Protein AF-A0A453N3H7-F1 (afdb_monomer)

Sequence (114 aa):
YFYNSQRRGHFLPFPMPTFFQTFPLVLVDEEGIVRANVPFRRARSKYNVEQVGVTVEFYGGELNGLSYSDPATVRKYVRHSQLGENFELDRATLKSDGVFAAVQEVGSLLVMLP

Nearest PDB structures (foldseek):
  8bd3-assembly1_b  TM=9.943E-01  e=9.883E-13  Chlorella ohadii
  7oui-assembly1_B  TM=9.605E-01  e=1.367E-12  Arabidopsis thaliana
  8c29-assembly1_b  TM=9.607E-01  e=2.298E-12  Picea abies
  4yuu-assembly2_b1  TM=9.821E-01  e=8.414E-12  Cyanidium caldarium
  7n8o-assembly1_B  TM=9.886E-01  e=6.714E-11  Synechocystis sp. PCC 6803 substr. Kazusa

Secondary structure (DSSP, 8-state):
-EE-TT-SSEEEEPPPPTT-SS---EEE-TTS-EEEE--SSGGG-SSBHHHHT-EEE--SSTTTT-EE--HHHHHHHHHHHTTSS------TTTT--S-----S--SSTTS---

pLDDT: mean 86.69, std 14.11, range [31.72, 94.62]

Solvent-accessible surface area (backbone atoms only — not comparable to full-atom values): 7320 Å² total; per-residue (Å²): 90,30,24,42,70,81,65,83,52,61,35,45,51,56,65,64,60,89,88,55,94,73,73,80,58,39,25,21,37,93,88,66,49,80,67,30,28,65,63,93,62,70,94,78,56,87,35,31,40,70,82,54,38,40,28,35,40,39,80,59,80,91,56,45,77,43,71,43,65,52,59,70,61,36,53,52,50,49,60,46,40,20,78,42,84,81,77,91,77,86,40,74,91,76,64,59,88,85,74,91,76,87,79,94,75,91,83,70,84,90,76,80,78,135

Foldseek 3Di:
DKAFPVNPFHWAWAADDPVDPDDFTFTAGPVRHTQAGPDPDDPDDPRHCLVRQMKDADPDDPRHGDIDRPSVVVVVVSVQCSNPDDDDDDCPVPVDPPDDDDDPDPPPPPPDDD

Structure (mmCIF, N/CA/C/O backbone):
data_AF-A0A453N3H7-F1
#
_entry.id   AF-A0A453N3H7-F1
#
loop_
_atom_site.group_PDB
_atom_site.id
_atom_site.type_symbol
_atom_site.label_atom_id
_atom_site.label_alt_id
_atom_site.label_comp_id
_atom_site.label_asym_id
_atom_site.label_entity_id
_atom_site.label_seq_id
_atom_site.pdbx_PDB_ins_code
_atom_site.Cartn_x
_atom_site.Cartn_y
_atom_site.Cartn_z
_atom_site.occupancy
_atom_site.B_iso_or_equiv
_atom_site.auth_seq_id
_atom_site.auth_comp_id
_atom_site.auth_asym_id
_atom_site.auth_atom_id
_atom_site.pdbx_PDB_model_num
ATOM 1 N N . TYR A 1 1 ? -5.688 4.054 -5.666 1.00 88.50 1 TYR A N 1
ATOM 2 C CA . TYR A 1 1 ? -6.318 4.194 -4.337 1.00 88.50 1 TYR A CA 1
ATOM 3 C C . TYR A 1 1 ? -6.732 2.841 -3.793 1.00 88.50 1 TYR A C 1
ATOM 5 O O . TYR A 1 1 ? -6.957 1.920 -4.574 1.00 88.50 1 TYR A O 1
ATOM 13 N N . PHE A 1 2 ? 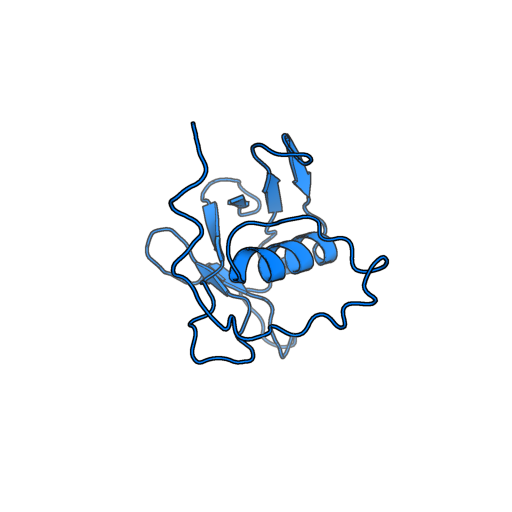-6.812 2.715 -2.468 1.00 92.56 2 PHE A N 1
ATOM 14 C CA . PHE A 1 2 ? -7.319 1.512 -1.808 1.00 92.56 2 PHE A CA 1
ATOM 15 C C . PHE A 1 2 ? -8.694 1.804 -1.227 1.00 92.56 2 PHE A C 1
ATOM 17 O O . PHE A 1 2 ? -8.921 2.902 -0.741 1.00 92.56 2 PHE A O 1
ATOM 24 N N . TYR A 1 3 ? -9.598 0.837 -1.260 1.00 91.81 3 TYR A N 1
ATOM 25 C CA . TYR A 1 3 ? -10.968 0.988 -0.777 1.00 91.81 3 TYR A CA 1
ATOM 26 C C . TYR A 1 3 ? -11.358 -0.210 0.075 1.00 91.81 3 TYR A C 1
ATOM 28 O O . TYR A 1 3 ? -10.803 -1.297 -0.089 1.00 91.81 3 TYR A O 1
ATOM 36 N N . ASN A 1 4 ? -12.331 -0.031 0.967 1.00 85.81 4 ASN A N 1
ATOM 37 C CA . ASN A 1 4 ? -12.992 -1.169 1.601 1.00 85.81 4 ASN A CA 1
ATOM 38 C C . AS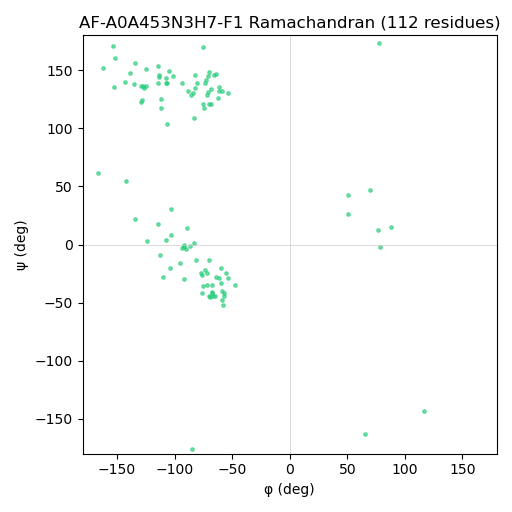N A 1 4 ? -13.974 -1.861 0.644 1.00 85.81 4 ASN A C 1
ATOM 40 O O . ASN A 1 4 ? -14.348 -1.320 -0.397 1.00 85.81 4 ASN A O 1
ATOM 44 N N . SER A 1 5 ? -14.465 -3.027 1.057 1.00 78.50 5 SER A N 1
ATOM 45 C CA . SER A 1 5 ? -15.448 -3.823 0.310 1.00 78.50 5 SER A CA 1
ATOM 46 C C . SER A 1 5 ? -16.742 -3.077 -0.045 1.00 78.50 5 SER A C 1
ATOM 48 O O . SER A 1 5 ? -17.405 -3.431 -1.014 1.00 78.50 5 SER A O 1
ATOM 50 N N . GLN A 1 6 ? -17.102 -2.032 0.708 1.00 79.44 6 GLN A N 1
ATOM 51 C CA . GLN A 1 6 ? -18.292 -1.209 0.462 1.00 79.44 6 GLN A CA 1
ATOM 52 C C . GLN A 1 6 ? -18.015 0.039 -0.394 1.00 79.44 6 GLN A C 1
ATOM 54 O O . GLN A 1 6 ? -18.947 0.792 -0.663 1.00 79.44 6 GLN A O 1
ATOM 59 N N . ARG A 1 7 ? -16.756 0.298 -0.778 1.00 77.06 7 ARG A N 1
ATOM 60 C CA . ARG A 1 7 ? -16.291 1.516 -1.473 1.00 77.06 7 ARG A CA 1
ATOM 61 C C . ARG A 1 7 ? -16.721 2.836 -0.814 1.00 77.06 7 ARG A C 1
ATOM 63 O O . ARG A 1 7 ? -16.832 3.859 -1.478 1.00 77.06 7 ARG A O 1
ATOM 70 N N . ARG A 1 8 ? -16.958 2.829 0.500 1.00 70.62 8 ARG A N 1
ATOM 71 C CA . ARG A 1 8 ? -17.452 4.000 1.255 1.00 70.62 8 ARG A CA 1
ATOM 72 C C . ARG A 1 8 ? -16.353 4.902 1.813 1.00 70.62 8 ARG A C 1
ATOM 74 O O . ARG A 1 8 ? -16.659 5.925 2.407 1.00 70.62 8 ARG A O 1
ATOM 81 N N . GLY A 1 9 ? -15.097 4.519 1.637 1.00 73.69 9 GLY A N 1
ATOM 82 C CA . GLY A 1 9 ? -13.940 5.291 2.062 1.00 73.69 9 GLY A CA 1
ATOM 83 C C . GLY A 1 9 ? -12.702 4.790 1.343 1.00 73.69 9 GLY A C 1
ATOM 84 O O . GLY A 1 9 ? -12.647 3.619 0.943 1.00 73.69 9 GLY A O 1
ATOM 85 N N . HIS A 1 10 ? -11.738 5.685 1.159 1.00 85.88 10 HIS A N 1
ATOM 86 C CA . HIS A 1 10 ? -10.441 5.336 0.613 1.00 85.88 10 HIS A CA 1
ATOM 87 C C . HIS A 1 10 ? -9.416 5.232 1.739 1.00 85.88 10 HIS A C 1
ATOM 89 O O . HIS A 1 10 ? -9.477 5.942 2.738 1.00 85.88 10 HIS A O 1
ATOM 95 N N . PHE A 1 11 ? -8.486 4.303 1.579 1.00 92.56 11 PHE A N 1
ATOM 96 C CA . PHE A 1 11 ? -7.364 4.109 2.470 1.00 92.56 11 PHE A CA 1
ATOM 97 C C . PHE A 1 11 ? -6.082 4.450 1.734 1.00 92.56 11 PHE A C 1
ATOM 99 O O . PHE A 1 11 ? -5.927 4.155 0.542 1.00 92.56 11 PHE A O 1
ATOM 106 N N . LEU A 1 12 ? -5.145 5.034 2.464 1.00 92.75 12 LEU A N 1
ATOM 107 C CA . LEU A 1 12 ? -3.821 5.348 1.962 1.00 92.75 12 LEU A CA 1
ATOM 108 C C . LEU A 1 12 ? -2.779 4.516 2.716 1.00 92.75 12 LEU A C 1
ATOM 110 O O . LEU A 1 12 ? -2.904 4.320 3.929 1.00 92.75 12 LEU A O 1
ATOM 114 N N . PRO A 1 13 ? -1.758 3.986 2.022 1.00 93.31 13 PRO A N 1
ATOM 115 C CA . PRO A 1 13 ? -0.605 3.395 2.683 1.00 93.31 13 PRO A CA 1
ATOM 116 C C . PRO A 1 13 ? 0.104 4.454 3.519 1.00 93.31 13 PRO A C 1
ATOM 118 O O . PRO A 1 13 ? 0.340 5.564 3.047 1.00 93.31 13 PRO A O 1
ATOM 121 N N . PHE A 1 14 ? 0.477 4.103 4.747 1.00 94.50 14 PHE A N 1
ATOM 122 C CA . PHE A 1 14 ? 1.330 4.974 5.542 1.00 94.50 14 PHE A CA 1
ATOM 123 C C . PHE A 1 14 ? 2.743 4.987 4.930 1.00 94.50 14 PHE A C 1
ATOM 125 O O 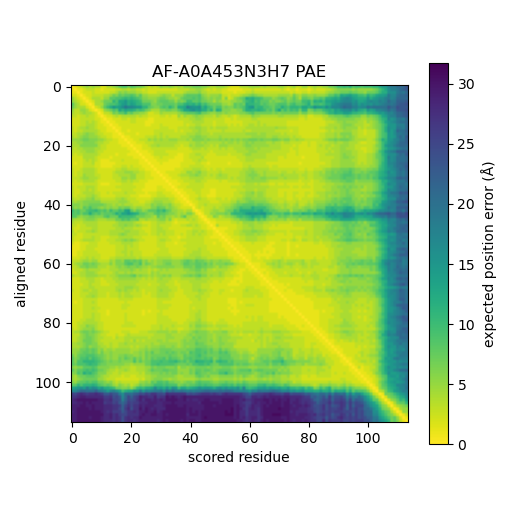. PHE A 1 14 ? 3.345 3.912 4.814 1.00 94.50 14 PHE A O 1
ATOM 132 N N . PRO A 1 15 ? 3.274 6.154 4.519 1.00 92.88 15 PRO A N 1
ATOM 133 C CA . PRO A 1 15 ? 4.551 6.231 3.823 1.00 92.88 15 PRO A CA 1
ATOM 134 C C . PRO A 1 15 ? 5.694 5.797 4.737 1.00 92.88 15 PRO A C 1
ATOM 136 O O . PRO A 1 15 ? 5.674 6.032 5.947 1.00 92.88 15 PRO A O 1
ATOM 139 N N . MET A 1 16 ? 6.708 5.163 4.154 1.00 94.62 16 MET A N 1
ATOM 140 C CA . MET A 1 16 ? 7.890 4.750 4.903 1.00 94.62 16 MET A CA 1
ATOM 141 C C . MET A 1 16 ? 8.789 5.960 5.201 1.00 94.62 16 MET A C 1
ATOM 143 O O . MET A 1 16 ? 9.260 6.605 4.264 1.00 94.62 16 MET A O 1
ATOM 147 N N . PRO A 1 17 ? 9.076 6.273 6.478 1.00 94.44 17 PRO A N 1
ATOM 148 C CA . PRO A 1 17 ? 10.001 7.351 6.808 1.00 94.44 17 PRO A CA 1
ATOM 149 C C . PRO A 1 17 ? 11.445 6.980 6.444 1.00 94.44 17 PRO A C 1
ATOM 151 O O . PRO A 1 17 ? 11.849 5.827 6.599 1.00 94.44 17 PRO A O 1
ATOM 154 N N . THR A 1 18 ? 12.250 7.976 6.067 1.00 91.94 18 THR A N 1
ATOM 155 C CA . THR A 1 18 ? 13.629 7.826 5.553 1.00 91.94 18 THR A CA 1
ATOM 156 C C . THR A 1 18 ? 14.576 7.026 6.453 1.00 91.94 18 THR A C 1
ATOM 158 O O . THR A 1 18 ? 15.510 6.401 5.964 1.00 91.94 18 THR A O 1
ATOM 161 N N . PHE A 1 19 ? 14.363 7.041 7.770 1.00 94.12 19 PHE A N 1
ATOM 162 C CA . PHE A 1 19 ? 15.240 6.358 8.726 1.00 94.12 19 PHE A CA 1
ATOM 163 C C . PHE A 1 19 ? 15.117 4.825 8.691 1.00 94.12 19 PHE A C 1
ATOM 165 O O . PHE A 1 19 ? 16.034 4.113 9.099 1.00 94.12 19 PHE A O 1
ATOM 172 N N . PHE A 1 20 ? 13.979 4.294 8.245 1.00 94.06 20 PHE A N 1
ATOM 173 C CA . PHE A 1 20 ? 13.725 2.860 8.306 1.00 94.06 20 PHE A CA 1
ATOM 174 C C . PHE A 1 20 ? 14.377 2.126 7.130 1.00 94.06 20 PHE A C 1
ATOM 176 O O . PHE A 1 20 ? 14.406 2.624 6.014 1.00 94.06 20 PHE A O 1
ATOM 183 N N . GLN A 1 21 ? 14.838 0.893 7.364 1.00 90.75 21 GLN A N 1
ATOM 184 C CA . GLN A 1 21 ? 15.190 -0.052 6.289 1.00 90.75 21 GLN A CA 1
ATOM 185 C C . GLN A 1 21 ? 14.013 -0.957 5.906 1.00 90.75 21 GLN A C 1
ATOM 187 O O . GLN A 1 21 ? 13.892 -1.392 4.766 1.00 90.75 21 GLN A O 1
ATOM 192 N N . THR A 1 22 ? 13.127 -1.244 6.863 1.00 92.31 22 THR A N 1
ATOM 193 C CA . THR A 1 22 ? 11.866 -1.959 6.645 1.00 92.31 22 THR A CA 1
ATOM 194 C C . THR A 1 22 ? 10.770 -1.289 7.461 1.00 92.31 22 THR A C 1
ATOM 196 O O . THR A 1 22 ? 11.037 -0.757 8.540 1.00 92.31 22 THR A O 1
ATOM 199 N N . PHE A 1 23 ? 9.535 -1.308 6.962 1.00 93.56 23 PHE A N 1
ATOM 200 C CA . PHE A 1 23 ? 8.405 -0.676 7.637 1.00 93.56 23 PHE A CA 1
ATOM 201 C C . PHE A 1 23 ? 7.132 -1.514 7.456 1.00 93.56 23 PHE A C 1
ATOM 203 O O . PHE A 1 23 ? 6.912 -2.069 6.374 1.00 93.56 23 PHE A O 1
ATOM 210 N N . PRO A 1 24 ? 6.289 -1.661 8.495 1.00 93.50 24 PRO A N 1
ATOM 211 C CA . PRO A 1 24 ? 5.077 -2.466 8.405 1.00 93.50 24 PRO A CA 1
ATOM 212 C C . PRO A 1 24 ? 4.077 -1.889 7.397 1.00 93.50 24 PRO A C 1
ATOM 214 O O . PRO A 1 24 ? 3.940 -0.680 7.253 1.00 93.50 24 PRO A O 1
ATOM 217 N N . LEU A 1 25 ? 3.323 -2.764 6.732 1.00 94.00 25 LEU A N 1
ATOM 218 C CA . LEU A 1 25 ? 2.276 -2.343 5.800 1.00 94.00 25 LEU A CA 1
ATOM 219 C C . LEU A 1 25 ? 0.996 -2.016 6.567 1.00 94.00 25 LEU A C 1
ATOM 221 O O . LEU A 1 25 ? 0.325 -2.920 7.080 1.00 94.00 25 LEU A O 1
ATOM 225 N N . VAL A 1 26 ? 0.672 -0.727 6.625 1.00 94.50 26 VAL A N 1
ATOM 226 C CA . VAL A 1 26 ? -0.496 -0.179 7.318 1.00 94.50 26 VAL A CA 1
ATOM 227 C C . VAL A 1 26 ? -1.252 0.743 6.367 1.00 94.50 26 VAL A C 1
ATOM 229 O O . VAL A 1 26 ? -0.645 1.536 5.651 1.00 94.50 26 VAL A O 1
ATOM 232 N N . LEU A 1 27 ? -2.575 0.613 6.363 1.00 94.62 27 LEU A N 1
ATOM 233 C CA . LEU A 1 27 ? -3.511 1.434 5.609 1.00 94.62 27 LEU A CA 1
ATOM 234 C C . LEU A 1 27 ? -4.330 2.271 6.591 1.00 94.62 27 LEU A C 1
ATOM 236 O O . LEU A 1 27 ? -4.951 1.722 7.511 1.00 94.62 27 LEU A O 1
ATOM 240 N N . VAL A 1 28 ? -4.325 3.582 6.382 1.00 94.56 28 VAL A N 1
ATOM 241 C CA . VAL A 1 28 ? -5.030 4.568 7.208 1.00 94.56 28 VAL A CA 1
ATOM 242 C C . VAL A 1 28 ? -6.130 5.256 6.408 1.00 94.56 28 VAL A C 1
ATOM 244 O O . VAL A 1 28 ? -6.058 5.302 5.179 1.00 94.56 28 VAL A O 1
ATOM 247 N N . ASP A 1 29 ? -7.159 5.743 7.092 1.00 93.00 29 ASP A N 1
ATOM 248 C CA . ASP A 1 29 ? -8.148 6.655 6.513 1.00 93.00 29 ASP A CA 1
ATOM 249 C C . ASP A 1 29 ? -7.682 8.120 6.570 1.00 93.00 29 ASP A C 1
ATOM 251 O O . ASP A 1 29 ? -6.551 8.421 6.961 1.00 93.00 29 ASP A O 1
ATOM 255 N N . GLU A 1 30 ? -8.562 9.027 6.147 1.00 90.06 30 GLU A N 1
ATOM 256 C CA . GLU A 1 30 ? -8.335 10.475 6.125 1.00 90.06 30 GLU A CA 1
ATOM 257 C C . GLU A 1 30 ? -8.089 11.058 7.527 1.00 90.06 30 GLU A C 1
ATOM 259 O O . GLU A 1 30 ? -7.344 12.028 7.667 1.00 90.06 30 GLU A O 1
ATOM 264 N N . GLU A 1 31 ? -8.649 10.448 8.576 1.00 91.38 31 GLU A N 1
ATOM 265 C CA . GLU A 1 31 ? -8.409 10.841 9.967 1.00 91.38 31 GLU A CA 1
ATOM 266 C C . GLU A 1 31 ? -7.122 10.235 10.563 1.00 91.38 31 GLU A C 1
ATOM 268 O O . GLU A 1 31 ? -6.804 10.466 11.733 1.00 91.38 31 GLU A O 1
ATOM 273 N N . GLY A 1 32 ? -6.364 9.455 9.785 1.00 90.06 32 GLY A N 1
ATOM 274 C CA . GLY A 1 32 ? -5.139 8.789 10.231 1.00 90.06 32 GLY A CA 1
ATOM 275 C C . GLY A 1 32 ? -5.380 7.540 11.087 1.00 90.06 32 GLY A C 1
ATOM 276 O O . GLY A 1 32 ? -4.447 7.013 11.699 1.00 90.06 32 GLY A O 1
ATOM 277 N N . ILE A 1 33 ? -6.613 7.035 11.141 1.00 91.94 33 ILE A N 1
ATOM 278 C CA . ILE A 1 33 ? -6.983 5.827 11.875 1.00 91.94 33 ILE A CA 1
ATOM 279 C C . ILE A 1 33 ? -6.645 4.601 11.026 1.00 91.94 33 ILE A C 1
ATOM 281 O O . ILE A 1 33 ? -6.962 4.508 9.842 1.00 91.94 33 ILE A O 1
ATOM 285 N N . VAL A 1 34 ? -6.027 3.598 11.649 1.00 92.56 34 VAL A N 1
ATOM 286 C CA . VAL A 1 34 ? -5.692 2.339 10.975 1.00 92.56 34 VAL A CA 1
ATOM 287 C C . VAL A 1 34 ? -6.962 1.560 10.632 1.00 92.56 34 VAL A C 1
ATOM 289 O O . VAL A 1 34 ? -7.717 1.159 11.520 1.00 92.56 34 VAL A O 1
ATOM 292 N N . ARG A 1 35 ? -7.161 1.281 9.341 1.00 93.12 35 ARG A N 1
ATOM 293 C CA . ARG A 1 35 ? -8.309 0.513 8.829 1.00 93.12 35 ARG A CA 1
ATOM 294 C C . ARG A 1 35 ? -7.940 -0.861 8.303 1.00 93.12 35 ARG A C 1
ATOM 296 O O . ARG A 1 35 ? -8.764 -1.770 8.369 1.00 93.12 35 ARG A O 1
ATOM 303 N N . ALA A 1 36 ? -6.712 -1.040 7.827 1.00 93.69 36 ALA A N 1
ATOM 304 C CA . ALA A 1 36 ? -6.215 -2.338 7.392 1.00 93.69 36 ALA A CA 1
ATOM 305 C C . ALA A 1 36 ? -4.691 -2.451 7.553 1.00 93.69 36 ALA A C 1
ATOM 307 O O . ALA A 1 36 ? -3.976 -1.458 7.666 1.00 93.69 36 ALA A O 1
ATOM 308 N N . ASN A 1 37 ? -4.178 -3.677 7.576 1.00 93.75 37 ASN A N 1
ATOM 309 C CA . ASN A 1 37 ? -2.756 -3.980 7.644 1.00 93.75 37 ASN A CA 1
ATOM 310 C C . ASN A 1 37 ? -2.430 -5.347 7.022 1.00 93.75 37 ASN A C 1
ATOM 312 O O . ASN A 1 37 ? -3.310 -6.151 6.700 1.00 93.75 37 ASN A O 1
ATOM 316 N N . VAL A 1 38 ? -1.132 -5.619 6.880 1.00 91.75 38 VAL A N 1
ATOM 317 C CA . VAL A 1 38 ? -0.618 -6.964 6.597 1.00 91.75 38 VAL A CA 1
ATOM 318 C C . VAL A 1 38 ? 0.040 -7.501 7.869 1.00 91.75 38 VAL A C 1
ATOM 320 O O . VAL A 1 38 ? 1.143 -7.072 8.214 1.00 91.75 38 VAL A O 1
ATOM 323 N N . PRO A 1 39 ? -0.620 -8.410 8.607 1.00 92.06 39 PRO A N 1
ATOM 324 C CA . PRO A 1 39 ? -0.144 -8.834 9.916 1.00 92.06 39 PRO A CA 1
ATOM 325 C C . PRO A 1 39 ? 1.074 -9.756 9.807 1.00 92.06 39 PRO A C 1
ATOM 327 O O . PRO A 1 39 ? 1.086 -10.695 9.011 1.00 92.06 39 PRO A O 1
ATOM 330 N N . PHE A 1 40 ? 2.056 -9.565 10.693 1.00 88.12 40 PHE A N 1
ATOM 331 C CA . PHE A 1 40 ? 3.169 -10.509 10.853 1.00 88.12 40 PHE A CA 1
ATOM 332 C C . PHE A 1 40 ? 2.692 -11.855 11.429 1.00 88.12 40 PHE A C 1
ATOM 334 O O . PHE A 1 40 ? 3.077 -12.920 10.954 1.00 88.12 40 PHE A O 1
ATOM 341 N N . ARG A 1 41 ? 1.791 -11.819 12.424 1.00 88.31 41 ARG A N 1
ATOM 342 C CA . ARG A 1 41 ? 1.134 -13.006 12.999 1.00 88.31 41 ARG A CA 1
ATOM 343 C C . ARG A 1 41 ? -0.351 -13.006 12.660 1.00 88.31 41 ARG A C 1
ATOM 345 O O . ARG A 1 41 ? -1.090 -12.133 13.106 1.00 88.31 41 ARG A O 1
ATOM 352 N N . ARG A 1 42 ? -0.808 -14.019 11.922 1.00 86.00 42 ARG A N 1
ATOM 353 C CA . ARG A 1 42 ? -2.197 -14.088 11.433 1.00 86.00 42 ARG A CA 1
ATOM 354 C C . ARG A 1 42 ? -3.225 -14.485 12.499 1.00 86.00 42 ARG A C 1
ATOM 356 O O . ARG A 1 42 ? -4.369 -14.063 12.407 1.00 86.00 42 ARG A O 1
ATOM 363 N N . ALA A 1 43 ? -2.821 -15.220 13.538 1.00 84.12 43 ALA A N 1
ATOM 364 C CA . ALA A 1 43 ? -3.729 -15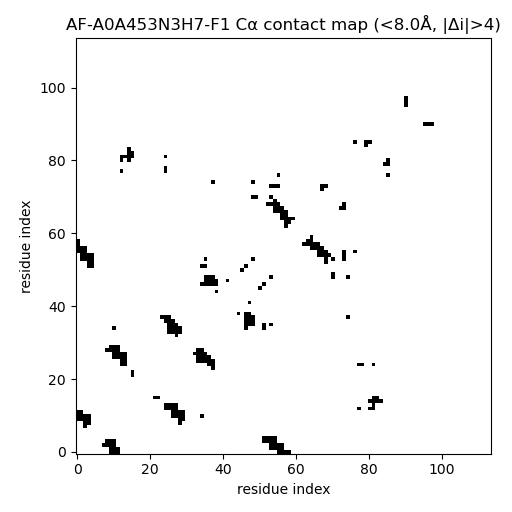.865 14.498 1.00 84.12 43 ALA A CA 1
ATOM 365 C C . ALA A 1 43 ? -4.672 -14.926 15.286 1.00 84.12 43 ALA A C 1
ATOM 367 O O . ALA A 1 43 ? -5.667 -15.388 15.832 1.00 84.12 43 ALA A O 1
ATOM 368 N N . ARG A 1 44 ? -4.370 -13.624 15.381 1.00 77.44 44 ARG A N 1
ATOM 369 C CA . ARG A 1 44 ? -5.214 -12.622 16.067 1.00 77.44 44 ARG A CA 1
ATOM 370 C C . ARG A 1 44 ? -5.392 -11.336 15.2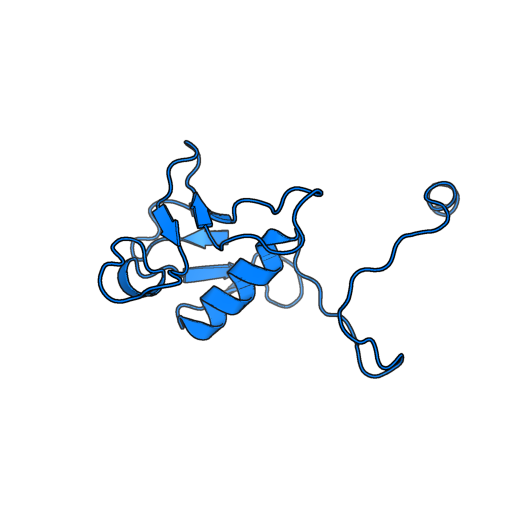53 1.00 77.44 44 ARG A C 1
ATOM 372 O O . ARG A 1 44 ? -5.653 -10.280 15.828 1.00 77.44 44 ARG A O 1
ATOM 379 N N . SER A 1 45 ? -5.205 -11.394 13.933 1.00 84.00 45 SER A N 1
ATOM 380 C CA . SER A 1 45 ? -5.383 -10.196 13.113 1.00 84.00 45 SER A CA 1
ATOM 381 C C . SER A 1 45 ? -6.863 -9.839 13.005 1.00 84.00 45 SER A C 1
ATOM 383 O O . SER A 1 45 ? -7.678 -10.695 12.679 1.00 84.00 45 SER A O 1
ATOM 385 N N . LYS A 1 46 ? -7.193 -8.579 13.307 1.00 85.00 46 LYS A N 1
ATOM 386 C CA . LYS A 1 46 ? -8.529 -7.986 13.122 1.00 85.00 46 LYS A CA 1
ATOM 387 C C . LYS A 1 46 ? -8.600 -7.061 11.905 1.00 85.00 46 LYS A C 1
ATOM 389 O O . LYS A 1 46 ? -9.682 -6.777 11.416 1.00 85.00 46 LYS A O 1
ATOM 394 N N . TYR A 1 47 ? -7.443 -6.593 11.441 1.00 89.75 47 TYR A N 1
ATOM 395 C CA . TYR A 1 47 ? -7.309 -5.596 10.379 1.00 89.75 47 TYR A CA 1
ATOM 396 C C . TYR A 1 47 ? -6.643 -6.180 9.130 1.00 89.75 47 TYR A C 1
ATOM 398 O O . TYR A 1 47 ? -6.149 -5.434 8.295 1.00 89.75 47 TYR A O 1
ATOM 406 N N . ASN A 1 48 ? -6.596 -7.509 8.985 1.00 90.69 48 ASN A N 1
ATOM 407 C CA . ASN A 1 48 ? -5.981 -8.125 7.812 1.00 90.69 48 ASN A CA 1
ATOM 408 C C . ASN A 1 48 ? -6.686 -7.642 6.535 1.00 90.69 48 ASN A C 1
ATOM 410 O O . ASN A 1 48 ? -7.910 -7.722 6.448 1.00 90.69 48 ASN A O 1
ATOM 414 N N . VAL A 1 49 ? -5.917 -7.217 5.533 1.00 91.12 49 VAL A N 1
ATOM 415 C CA . VAL A 1 49 ? -6.422 -6.794 4.211 1.00 91.12 49 VAL A CA 1
ATOM 416 C C . VAL A 1 49 ? -7.431 -7.772 3.594 1.00 91.12 49 VAL A C 1
ATOM 418 O O . VAL A 1 49 ? -8.398 -7.337 2.977 1.00 91.12 49 VAL A O 1
ATOM 421 N N . GLU A 1 50 ? -7.255 -9.078 3.817 1.00 88.81 50 GLU A N 1
ATOM 422 C CA . GLU A 1 50 ? -8.186 -10.129 3.372 1.00 88.81 50 GLU A CA 1
ATOM 423 C C . GLU A 1 50 ? -9.540 -10.063 4.083 1.00 88.81 50 GLU A C 1
ATOM 425 O O . GLU A 1 50 ? -10.581 -10.188 3.451 1.00 88.81 50 GLU A O 1
ATOM 430 N N . GLN A 1 51 ? -9.529 -9.863 5.402 1.00 88.19 51 GLN A N 1
ATOM 431 C CA . GLN A 1 51 ? -10.745 -9.832 6.218 1.00 88.19 51 GLN A CA 1
ATOM 432 C C . GLN A 1 51 ? -11.515 -8.526 6.033 1.00 88.19 51 GLN A C 1
ATOM 434 O O . GLN A 1 51 ? -12.740 -8.525 6.051 1.00 88.19 51 GLN A O 1
ATOM 439 N N . VAL A 1 52 ? -10.796 -7.416 5.848 1.00 90.19 52 VAL A N 1
ATOM 440 C CA . VAL A 1 52 ? -11.391 -6.100 5.579 1.00 90.19 52 VAL A CA 1
ATOM 441 C C . VAL A 1 52 ? -11.943 -6.025 4.144 1.00 90.19 52 VAL A C 1
ATOM 443 O O . VAL A 1 52 ? -12.830 -5.218 3.863 1.00 90.19 52 VAL A O 1
ATOM 446 N N . GLY A 1 53 ? -11.458 -6.885 3.240 1.00 91.69 53 GLY A N 1
ATOM 447 C CA . GLY A 1 53 ? -11.859 -6.902 1.834 1.00 91.69 53 GLY A CA 1
ATOM 448 C C . GLY A 1 53 ? -11.348 -5.673 1.090 1.00 91.69 53 GLY A C 1
ATOM 449 O O . GLY A 1 53 ? -12.122 -4.995 0.418 1.00 91.69 53 GLY A O 1
ATOM 450 N N . VAL A 1 54 ? -10.065 -5.346 1.271 1.00 93.62 54 VAL A N 1
ATOM 451 C CA . VAL A 1 54 ? -9.454 -4.182 0.621 1.00 93.62 54 VAL A CA 1
ATOM 452 C C . VAL A 1 54 ? -9.303 -4.436 -0.876 1.00 93.62 54 VAL A C 1
ATOM 454 O O . VAL A 1 54 ? -8.744 -5.453 -1.278 1.00 93.62 54 VAL A O 1
ATOM 457 N N . THR A 1 55 ? -9.738 -3.482 -1.694 1.00 94.50 55 THR A N 1
ATOM 458 C CA . THR A 1 55 ? -9.539 -3.480 -3.149 1.00 94.50 55 THR A CA 1
ATOM 459 C C . THR A 1 55 ? -8.625 -2.335 -3.556 1.00 94.50 55 THR A C 1
ATOM 461 O O . THR A 1 55 ? -8.690 -1.260 -2.961 1.00 94.50 55 THR A O 1
ATOM 464 N N . VAL A 1 56 ? -7.805 -2.533 -4.584 1.00 94.31 56 VAL A N 1
ATOM 465 C CA . VAL A 1 56 ? -6.993 -1.474 -5.197 1.00 94.31 56 VAL A CA 1
ATOM 466 C C . VAL A 1 56 ? -7.571 -1.105 -6.557 1.00 94.31 56 VAL A C 1
ATOM 468 O O . VAL A 1 56 ? -7.976 -1.985 -7.310 1.00 94.31 56 VAL A O 1
ATOM 471 N N . GLU A 1 57 ? -7.600 0.185 -6.866 1.00 94.31 57 GLU A N 1
ATOM 472 C CA . GLU A 1 57 ? -8.035 0.722 -8.156 1.00 94.31 57 GLU A CA 1
ATOM 473 C C . GLU A 1 57 ? -7.062 1.801 -8.626 1.00 94.31 57 GLU A C 1
ATOM 475 O O . GLU A 1 57 ? -6.586 2.622 -7.827 1.00 94.31 57 GLU A O 1
ATOM 480 N N . PHE A 1 58 ? -6.744 1.767 -9.916 1.00 9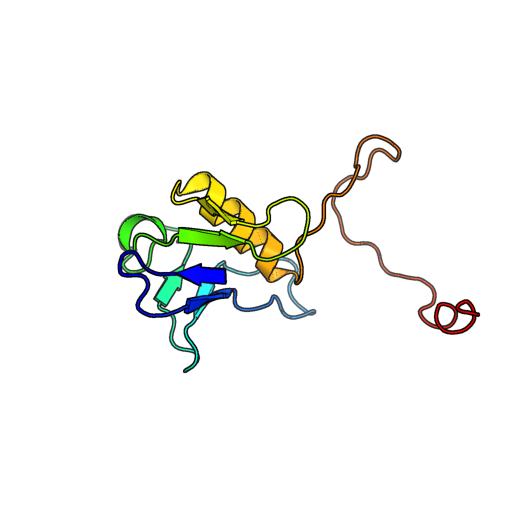4.12 58 PHE A N 1
ATOM 481 C CA . PHE A 1 58 ? -5.749 2.624 -10.545 1.00 94.12 58 PHE A CA 1
ATOM 482 C C . PHE A 1 58 ? -6.405 3.692 -11.412 1.00 94.12 58 PHE A C 1
ATOM 484 O O . PHE A 1 58 ? -7.342 3.421 -12.161 1.00 94.12 58 PHE A O 1
ATOM 491 N N . TYR A 1 59 ? -5.856 4.899 -11.331 1.00 92.38 59 TYR A N 1
ATOM 492 C CA . TYR A 1 59 ? -6.284 6.048 -12.113 1.00 92.38 59 TYR A CA 1
ATOM 493 C C . TYR A 1 59 ? -5.048 6.654 -12.771 1.00 92.38 59 TYR A C 1
ATOM 495 O O . TYR A 1 59 ? -4.096 7.006 -12.078 1.00 92.38 59 TYR A O 1
ATOM 503 N N . GLY A 1 60 ? -5.068 6.753 -14.098 1.00 90.69 60 GLY A N 1
ATOM 504 C CA . GLY A 1 60 ? -3.911 7.153 -14.898 1.00 90.69 60 GLY A CA 1
ATOM 505 C C . GLY A 1 60 ? -2.867 6.044 -15.082 1.00 90.69 60 GLY A C 1
ATOM 506 O O . GLY A 1 60 ? -2.970 4.953 -14.516 1.00 90.69 60 GLY A O 1
ATOM 507 N N . GLY A 1 61 ? -1.870 6.331 -15.920 1.00 92.19 61 GLY A N 1
ATOM 508 C CA . GLY A 1 61 ? -0.811 5.387 -16.278 1.00 92.19 61 GLY A CA 1
ATOM 509 C C . GLY A 1 61 ? -1.309 4.171 -17.065 1.00 92.19 61 GLY A C 1
ATOM 510 O O . GLY A 1 61 ? -2.409 4.159 -17.616 1.00 92.19 61 GLY A O 1
ATOM 511 N N . GLU A 1 62 ? -0.476 3.135 -17.112 1.00 91.81 62 GLU A N 1
ATOM 512 C CA . GLU A 1 62 ? -0.739 1.904 -17.867 1.00 91.81 62 GLU A CA 1
ATOM 513 C C . GLU A 1 62 ? -1.906 1.085 -17.297 1.00 91.81 62 GLU A C 1
ATOM 515 O O . GLU A 1 62 ? -2.686 0.493 -18.038 1.00 91.81 62 GLU A O 1
ATOM 520 N N . LEU A 1 63 ? -2.066 1.084 -15.971 1.00 92.38 63 LEU A N 1
ATOM 521 C CA . LEU A 1 63 ? -3.083 0.283 -15.283 1.00 92.38 63 LEU A CA 1
ATOM 522 C C . LEU A 1 63 ? -4.425 1.015 -15.128 1.00 92.38 63 LEU A C 1
ATOM 524 O O . LEU A 1 63 ? -5.266 0.587 -14.340 1.00 92.38 63 LEU A O 1
ATOM 528 N N . ASN A 1 64 ? -4.634 2.122 -15.840 1.00 94.62 64 ASN A N 1
ATOM 529 C CA . ASN A 1 64 ? -5.808 2.973 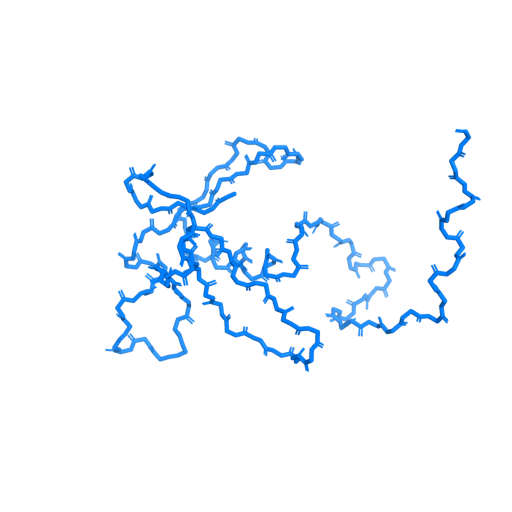-15.676 1.00 94.62 64 ASN A CA 1
ATOM 530 C C . ASN A 1 64 ? -7.134 2.198 -15.804 1.00 94.62 64 ASN A C 1
ATOM 532 O O . ASN A 1 64 ? -7.358 1.476 -16.775 1.00 94.62 64 ASN A O 1
ATOM 536 N N . GLY A 1 65 ? -8.034 2.381 -14.835 1.00 92.56 65 GLY A N 1
ATOM 537 C CA . GLY A 1 65 ? -9.351 1.738 -14.811 1.00 92.56 65 GLY A CA 1
ATOM 538 C C . GLY A 1 65 ? -9.338 0.274 -14.361 1.00 92.56 65 GLY A C 1
ATOM 539 O O . GLY A 1 65 ? -10.404 -0.331 -14.239 1.00 92.56 65 GLY A O 1
ATOM 540 N N . LEU A 1 66 ? -8.167 -0.305 -14.080 1.00 94.38 66 LEU A N 1
ATOM 541 C CA . LEU A 1 66 ? -8.074 -1.646 -13.516 1.00 94.38 66 LEU A CA 1
ATOM 542 C C . LEU A 1 66 ? -8.307 -1.617 -12.007 1.00 94.38 66 LEU A C 1
ATOM 544 O O . LEU A 1 66 ? -7.789 -0.766 -11.277 1.00 94.38 66 LEU A O 1
ATOM 548 N N . SER A 1 67 ? -9.053 -2.613 -11.537 1.00 94.00 67 SER A N 1
ATOM 549 C CA . SER A 1 67 ? -9.298 -2.852 -10.120 1.00 94.00 67 SER A CA 1
ATOM 550 C C . SER A 1 67 ? -8.966 -4.292 -9.755 1.00 94.00 67 SER A C 1
ATOM 552 O O . SER A 1 67 ? -9.377 -5.215 -10.460 1.00 94.00 67 SER A O 1
ATOM 554 N N . TYR A 1 68 ? -8.288 -4.492 -8.627 1.00 94.62 68 TYR A N 1
ATOM 555 C CA . TYR A 1 68 ? -7.974 -5.817 -8.103 1.00 94.62 68 TYR A CA 1
ATOM 556 C C . TYR A 1 68 ? -8.479 -5.971 -6.672 1.00 94.62 68 TYR A C 1
ATOM 558 O O . TYR A 1 68 ? -8.280 -5.102 -5.821 1.00 94.62 68 TYR A O 1
ATOM 566 N N . SER A 1 69 ? -9.087 -7.121 -6.401 1.00 92.94 69 SER A N 1
ATOM 567 C CA . SER A 1 69 ? -9.520 -7.550 -5.068 1.00 92.94 69 SER A CA 1
ATOM 568 C C . SER A 1 69 ? -8.737 -8.757 -4.547 1.00 92.94 69 SER A C 1
ATOM 570 O O . SER A 1 69 ? -8.886 -9.119 -3.382 1.00 92.94 69 SER A O 1
ATOM 572 N N . ASP A 1 70 ? -7.908 -9.388 -5.391 1.00 94.25 70 ASP A N 1
ATOM 573 C CA . ASP A 1 70 ? -7.095 -10.526 -4.973 1.00 94.25 70 ASP A CA 1
ATOM 574 C C . ASP A 1 70 ? -6.101 -10.098 -3.876 1.00 94.25 70 ASP A C 1
ATOM 576 O O . ASP A 1 70 ? -5.319 -9.158 -4.082 1.00 94.25 70 ASP A O 1
ATOM 580 N N . PRO A 1 71 ? -6.076 -10.785 -2.722 1.00 91.19 71 PRO A N 1
ATOM 581 C CA . PRO A 1 71 ? -5.235 -10.378 -1.609 1.00 91.19 71 PRO A CA 1
ATOM 582 C C . PRO A 1 71 ? -3.737 -10.337 -1.905 1.00 91.19 71 PRO A C 1
ATOM 584 O O . PRO A 1 71 ? -3.023 -9.519 -1.319 1.00 91.19 71 PRO A O 1
ATOM 587 N N . ALA A 1 72 ? -3.216 -11.217 -2.764 1.00 93.75 72 ALA A N 1
ATOM 588 C CA . ALA A 1 72 ? -1.794 -11.227 -3.089 1.00 93.75 72 ALA A CA 1
ATOM 589 C C . ALA A 1 72 ? -1.424 -9.995 -3.920 1.00 93.75 72 ALA A C 1
ATOM 591 O O . ALA A 1 72 ? -0.447 -9.310 -3.599 1.00 93.75 72 ALA A O 1
ATOM 592 N N . THR A 1 73 ? -2.250 -9.670 -4.912 1.00 94.50 73 THR A N 1
ATOM 593 C CA . THR A 1 73 ? -2.086 -8.478 -5.751 1.00 94.50 73 THR A CA 1
ATOM 594 C C . THR A 1 73 ? -2.250 -7.192 -4.945 1.00 94.50 73 THR A C 1
ATOM 596 O O . THR A 1 73 ? -1.407 -6.299 -5.031 1.00 94.50 73 THR A O 1
ATOM 599 N N . VAL A 1 74 ? -3.263 -7.113 -4.077 1.00 94.00 74 VAL A N 1
ATOM 600 C CA . VAL A 1 74 ? -3.464 -5.956 -3.191 1.00 94.00 74 VAL A CA 1
ATOM 601 C C . VAL A 1 74 ? -2.243 -5.753 -2.293 1.00 94.00 74 VAL A C 1
ATOM 603 O O . VAL A 1 74 ? -1.696 -4.655 -2.248 1.00 94.00 74 VAL A O 1
ATOM 606 N N . ARG A 1 75 ? -1.727 -6.808 -1.643 1.00 94.12 75 ARG A N 1
ATOM 607 C CA . ARG A 1 75 ? -0.508 -6.711 -0.814 1.00 94.12 75 ARG A CA 1
ATOM 608 C C . ARG A 1 75 ? 0.712 -6.232 -1.591 1.00 94.12 75 ARG A C 1
ATOM 610 O O . ARG A 1 75 ? 1.510 -5.473 -1.040 1.00 94.12 75 ARG A O 1
ATOM 617 N N . LYS A 1 76 ? 0.881 -6.694 -2.834 1.00 94.38 76 LYS A N 1
ATOM 618 C CA . LYS A 1 76 ? 1.968 -6.251 -3.715 1.00 94.38 76 LYS A CA 1
ATOM 619 C C . LYS A 1 76 ? 1.896 -4.735 -3.900 1.00 94.38 76 LYS A C 1
ATOM 621 O O . LYS A 1 76 ? 2.878 -4.051 -3.631 1.00 94.38 76 LYS A O 1
ATOM 626 N N . TYR A 1 77 ? 0.735 -4.211 -4.281 1.00 94.50 77 TYR A N 1
ATOM 627 C CA . TYR A 1 77 ? 0.584 -2.781 -4.537 1.00 94.50 77 TYR A CA 1
ATOM 628 C C . TYR A 1 77 ? 0.614 -1.923 -3.275 1.00 94.50 77 TYR A C 1
ATOM 630 O O . TYR A 1 77 ? 1.216 -0.859 -3.313 1.00 94.50 77 TYR A O 1
ATOM 638 N N . VAL A 1 78 ? 0.088 -2.395 -2.139 1.00 94.06 78 VAL A N 1
ATOM 639 C CA . VAL A 1 78 ? 0.259 -1.696 -0.850 1.00 94.06 78 VAL A CA 1
ATOM 640 C C . VAL A 1 78 ? 1.746 -1.521 -0.520 1.00 94.06 78 VAL A C 1
ATOM 642 O O . VAL A 1 78 ? 2.149 -0.451 -0.076 1.00 94.06 78 VAL A O 1
ATOM 645 N N . ARG A 1 79 ? 2.576 -2.546 -0.765 1.00 93.69 79 ARG A N 1
ATOM 646 C CA . ARG A 1 79 ? 4.024 -2.481 -0.513 1.00 93.69 79 ARG A CA 1
ATOM 647 C C . ARG A 1 79 ? 4.746 -1.503 -1.434 1.00 93.69 79 ARG A C 1
ATOM 649 O O . ARG A 1 79 ? 5.641 -0.810 -0.976 1.00 93.69 79 ARG A O 1
ATOM 656 N N . HIS A 1 80 ? 4.384 -1.456 -2.713 1.00 92.88 80 HIS A N 1
ATOM 657 C CA . HIS A 1 80 ? 4.993 -0.499 -3.639 1.00 92.88 80 HIS A CA 1
ATOM 658 C C . HIS A 1 80 ? 4.570 0.935 -3.320 1.00 92.88 80 HIS A C 1
ATOM 660 O O . HIS A 1 80 ? 5.427 1.803 -3.195 1.00 92.88 80 HIS A O 1
ATOM 666 N N . SER A 1 81 ? 3.280 1.156 -3.062 1.00 93.19 81 SER A N 1
ATOM 667 C CA . SER A 1 81 ? 2.740 2.495 -2.810 1.00 93.19 81 SER A CA 1
ATOM 668 C C . SER A 1 81 ? 3.182 3.107 -1.477 1.00 93.19 81 SER A C 1
ATOM 670 O O . SER A 1 81 ? 3.037 4.303 -1.257 1.00 93.19 81 SER A O 1
ATOM 672 N N . GLN A 1 82 ? 3.760 2.304 -0.584 1.00 92.81 82 GLN A N 1
ATOM 673 C CA . GLN A 1 82 ? 4.426 2.774 0.629 1.00 92.81 82 GLN A CA 1
ATOM 674 C C . GLN A 1 82 ? 5.666 3.639 0.341 1.00 92.81 82 GLN A C 1
ATOM 676 O O . GLN A 1 82 ? 6.045 4.475 1.164 1.00 92.81 82 GLN A O 1
ATOM 681 N N . LEU A 1 83 ? 6.307 3.410 -0.807 1.00 92.00 83 LEU A N 1
ATOM 682 C CA . LEU A 1 83 ? 7.510 4.114 -1.250 1.00 92.00 83 LEU A CA 1
ATOM 683 C C . LEU A 1 83 ? 7.181 5.339 -2.120 1.00 92.00 83 LEU A C 1
ATOM 685 O O . LEU A 1 83 ? 8.094 6.032 -2.557 1.00 92.00 83 LEU A O 1
ATOM 689 N N . GLY A 1 84 ? 5.895 5.608 -2.361 1.00 90.94 84 GLY A N 1
ATOM 690 C CA . GLY A 1 84 ? 5.421 6.683 -3.226 1.00 90.94 84 GLY A CA 1
ATOM 691 C C . GLY A 1 84 ? 4.653 6.153 -4.434 1.00 90.94 84 GLY A C 1
ATOM 692 O O . GLY A 1 84 ? 3.889 5.196 -4.331 1.00 90.94 84 GLY A O 1
ATOM 693 N N . GLU A 1 85 ? 4.821 6.812 -5.576 1.00 89.94 85 GLU A N 1
ATOM 694 C CA . GLU A 1 85 ? 4.155 6.433 -6.821 1.00 89.94 85 GLU A CA 1
ATOM 695 C C . GLU A 1 85 ? 4.720 5.122 -7.395 1.00 89.94 85 GLU A C 1
ATOM 697 O O . GLU A 1 85 ? 5.906 4.811 -7.264 1.00 89.94 85 GLU A O 1
ATOM 702 N N . ASN A 1 86 ? 3.849 4.320 -8.009 1.00 89.31 86 ASN A N 1
ATOM 703 C CA . ASN A 1 86 ? 4.230 3.023 -8.555 1.00 89.31 86 ASN A CA 1
ATOM 704 C C . ASN A 1 86 ? 4.781 3.190 -9.976 1.00 89.31 86 ASN A C 1
ATOM 706 O O . ASN A 1 86 ? 4.089 3.716 -10.842 1.00 89.31 86 ASN A O 1
ATOM 710 N N . PHE A 1 87 ? 5.964 2.632 -10.228 1.00 89.50 87 PHE A N 1
ATOM 711 C CA . PHE A 1 87 ? 6.595 2.611 -11.548 1.00 89.50 87 PHE A CA 1
ATOM 712 C C . PHE A 1 87 ? 6.931 1.186 -11.979 1.00 89.50 87 PHE A C 1
ATOM 714 O O . PHE A 1 87 ? 7.220 0.319 -11.146 1.00 89.50 87 PHE A O 1
ATOM 721 N N . GLU A 1 88 ? 6.930 0.955 -13.289 1.00 90.25 88 GLU A N 1
ATOM 722 C CA . GLU A 1 88 ? 7.557 -0.221 -13.876 1.00 90.25 88 GLU A CA 1
ATOM 723 C C . GLU A 1 88 ? 9.051 0.052 -14.075 1.00 90.25 88 GLU A C 1
ATOM 725 O O . GLU A 1 88 ? 9.444 1.095 -14.594 1.00 90.25 88 GLU A O 1
ATOM 730 N N . LEU A 1 89 ? 9.892 -0.874 -13.613 1.00 90.44 89 LEU A N 1
ATOM 731 C CA . LEU A 1 89 ? 11.344 -0.754 -13.685 1.00 90.44 89 LEU A CA 1
ATOM 732 C C . LEU A 1 89 ? 11.922 -2.010 -14.324 1.00 90.44 89 LEU A C 1
ATOM 734 O O . LEU A 1 89 ? 11.723 -3.116 -13.809 1.00 90.44 89 LEU A O 1
ATOM 738 N N . ASP A 1 90 ? 12.692 -1.832 -15.394 1.00 92.06 90 ASP A N 1
ATOM 739 C CA . ASP A 1 90 ? 13.470 -2.918 -15.975 1.00 92.06 90 ASP A CA 1
ATOM 740 C C . ASP A 1 90 ? 14.694 -3.225 -15.103 1.00 92.06 90 ASP A C 1
ATOM 742 O O . ASP A 1 90 ? 15.590 -2.401 -14.917 1.00 92.06 90 ASP A O 1
ATOM 746 N N . ARG A 1 91 ? 14.732 -4.447 -14.570 1.00 91.25 91 ARG A N 1
ATOM 747 C CA . ARG A 1 91 ? 15.858 -4.958 -13.775 1.00 91.25 91 ARG A CA 1
ATOM 748 C C . ARG A 1 91 ? 16.846 -5.775 -14.603 1.00 91.25 91 ARG A C 1
ATOM 750 O O . ARG A 1 91 ? 17.945 -6.046 -14.123 1.00 91.25 91 ARG A O 1
ATOM 757 N N . ALA A 1 92 ? 16.469 -6.206 -15.807 1.00 93.44 92 ALA A N 1
ATOM 758 C CA . ALA A 1 92 ? 17.250 -7.148 -16.600 1.00 93.44 92 ALA A CA 1
ATOM 759 C C . ALA A 1 92 ? 18.458 -6.474 -17.255 1.00 93.44 92 ALA A C 1
ATOM 761 O O . ALA A 1 92 ? 19.554 -7.034 -17.209 1.00 93.44 92 ALA A O 1
ATOM 762 N N . THR A 1 93 ? 18.282 -5.262 -17.793 1.00 94.06 93 THR A N 1
ATOM 763 C CA . THR A 1 93 ? 19.342 -4.549 -18.524 1.00 94.06 93 THR A CA 1
ATOM 764 C C . THR A 1 93 ? 20.608 -4.353 -17.686 1.00 94.06 93 THR A C 1
ATOM 766 O O . THR A 1 93 ? 21.710 -4.610 -18.167 1.00 94.06 93 THR A O 1
ATOM 769 N N . LEU A 1 94 ? 20.466 -3.954 -16.418 1.00 92.62 94 LEU A N 1
ATOM 770 C CA . LEU A 1 94 ? 21.599 -3.676 -15.523 1.00 92.62 94 LEU A CA 1
ATOM 771 C C . LEU A 1 94 ? 21.808 -4.730 -14.429 1.00 92.62 94 LEU A C 1
ATOM 773 O O . LEU A 1 94 ? 22.685 -4.559 -13.586 1.00 92.62 94 LEU A O 1
ATOM 777 N N . LYS A 1 95 ? 21.023 -5.816 -14.425 1.00 93.38 95 LYS A N 1
ATOM 778 C CA . LYS A 1 95 ? 21.020 -6.834 -13.356 1.00 93.38 95 LYS A CA 1
ATOM 779 C C . LYS A 1 95 ? 20.878 -6.213 -11.960 1.00 93.38 95 LYS A C 1
ATOM 781 O O . LYS A 1 95 ? 21.571 -6.605 -11.023 1.00 93.38 95 LYS A O 1
ATOM 786 N N . SER A 1 96 ? 19.993 -5.226 -11.838 1.00 92.25 96 SER A N 1
ATOM 787 C CA . SER A 1 96 ? 19.764 -4.505 -10.586 1.00 92.25 96 SER A CA 1
ATOM 788 C C . SER A 1 96 ? 19.264 -5.456 -9.493 1.00 92.25 96 SER A C 1
ATOM 790 O O . SER A 1 96 ? 18.324 -6.222 -9.708 1.00 92.25 96 SER A O 1
ATOM 792 N N . ASP A 1 97 ? 19.871 -5.384 -8.310 1.00 92.25 97 ASP A N 1
ATOM 793 C CA . ASP A 1 97 ? 19.599 -6.261 -7.161 1.00 92.25 97 ASP A CA 1
ATOM 794 C C . ASP A 1 97 ? 18.361 -5.845 -6.340 1.00 92.25 97 ASP A C 1
ATOM 796 O O . ASP A 1 97 ? 17.836 -6.631 -5.550 1.00 92.25 97 ASP A O 1
ATOM 800 N N . GLY A 1 98 ? 17.850 -4.632 -6.567 1.00 90.56 98 GLY A N 1
ATOM 801 C CA . GLY A 1 98 ? 16.670 -4.089 -5.894 1.00 90.56 98 GLY A CA 1
ATOM 802 C C . GLY A 1 98 ? 16.969 -3.377 -4.574 1.00 90.56 98 GLY A C 1
ATOM 803 O O . GLY A 1 98 ? 16.033 -3.136 -3.810 1.00 90.56 98 GLY A O 1
ATOM 804 N N . VAL A 1 99 ? 18.235 -3.041 -4.305 1.00 92.00 99 VAL A N 1
ATOM 805 C CA . VAL A 1 99 ? 18.654 -2.246 -3.143 1.00 92.00 99 VAL A CA 1
ATOM 806 C C . VAL A 1 99 ? 18.740 -0.764 -3.525 1.00 92.00 99 VAL A C 1
ATOM 808 O O . VAL A 1 99 ? 19.201 -0.412 -4.609 1.00 92.00 99 VAL A O 1
ATOM 811 N N . PHE A 1 100 ? 18.286 0.125 -2.637 1.00 89.25 100 PHE A N 1
ATOM 812 C CA . PHE A 1 100 ? 18.426 1.567 -2.847 1.00 89.25 100 PHE A CA 1
ATOM 813 C C . PHE A 1 100 ? 19.892 1.996 -2.751 1.00 89.25 100 PHE A C 1
ATOM 815 O O . PHE A 1 100 ? 20.591 1.639 -1.804 1.00 89.25 100 PHE A O 1
ATOM 822 N N . ALA A 1 101 ? 20.329 2.813 -3.707 1.00 89.00 101 ALA A N 1
ATOM 823 C CA . ALA A 1 101 ? 21.650 3.426 -3.713 1.00 89.00 101 ALA A CA 1
ATOM 824 C C . ALA A 1 101 ? 21.561 4.909 -3.330 1.00 89.00 101 ALA A C 1
ATOM 826 O O . ALA A 1 101 ? 20.568 5.582 -3.614 1.00 89.00 101 ALA A O 1
ATOM 827 N N . ALA A 1 102 ? 22.615 5.425 -2.699 1.00 89.00 102 ALA A N 1
ATOM 828 C CA . ALA A 1 102 ? 22.751 6.855 -2.462 1.00 89.00 102 ALA A CA 1
ATOM 829 C C . ALA A 1 102 ? 23.075 7.581 -3.776 1.00 89.00 102 ALA A C 1
ATOM 831 O O . ALA A 1 102 ? 23.852 7.092 -4.596 1.00 89.00 102 ALA A O 1
ATOM 832 N N . VAL A 1 103 ? 22.503 8.768 -3.954 1.00 89.38 103 VAL A N 1
ATOM 833 C CA . VAL A 1 103 ? 22.815 9.651 -5.082 1.00 89.38 103 VAL A CA 1
ATOM 834 C C . VAL A 1 103 ? 23.998 10.542 -4.693 1.00 89.38 103 VAL A C 1
ATOM 836 O O . VAL A 1 103 ? 24.000 11.109 -3.602 1.00 89.38 103 VAL A O 1
ATOM 839 N N . GLN A 1 104 ? 25.008 10.655 -5.565 1.00 73.00 104 GLN A N 1
ATOM 840 C CA . GLN A 1 104 ? 26.213 11.453 -5.294 1.00 73.00 104 GLN A CA 1
ATOM 841 C C . GLN A 1 104 ? 26.006 12.972 -5.462 1.00 73.00 104 GLN A C 1
ATOM 843 O O . GLN A 1 104 ? 26.687 13.722 -4.774 1.00 73.00 104 GLN A O 1
ATOM 848 N N . GLU A 1 105 ? 25.035 13.439 -6.260 1.00 57.16 105 GLU A N 1
ATOM 849 C CA . GLU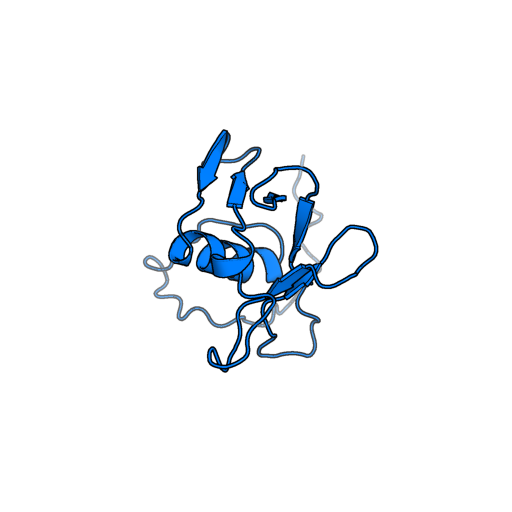 A 1 105 ? 24.654 14.861 -6.361 1.00 57.16 105 GLU A CA 1
ATOM 850 C C . GLU A 1 105 ? 23.175 15.033 -6.764 1.00 57.16 105 GLU A C 1
ATOM 852 O O . GLU A 1 105 ? 22.698 14.374 -7.684 1.00 57.16 105 GLU A O 1
ATOM 857 N N . VAL A 1 106 ? 22.442 15.945 -6.112 1.00 56.31 106 VAL A N 1
ATOM 858 C CA . VAL A 1 106 ? 21.023 16.266 -6.425 1.00 56.31 106 VAL A CA 1
ATOM 859 C C . VAL A 1 106 ? 20.900 17.594 -7.210 1.00 56.31 106 VAL A C 1
ATOM 861 O O . VAL A 1 106 ? 19.811 18.109 -7.436 1.00 56.31 106 VAL A O 1
ATOM 864 N N . GLY A 1 107 ? 22.019 18.180 -7.651 1.00 46.97 107 GLY A N 1
ATOM 865 C CA . GLY A 1 107 ? 22.090 19.582 -8.087 1.00 46.97 107 GLY A CA 1
ATOM 866 C C . GLY A 1 107 ? 21.875 19.898 -9.573 1.00 46.97 107 GLY A C 1
ATOM 867 O O . GLY A 1 107 ? 21.920 21.074 -9.918 1.00 46.97 107 GLY A O 1
ATOM 868 N N . SER A 1 108 ? 21.665 18.925 -10.468 1.00 41.53 108 SER A N 1
ATOM 869 C CA . SER A 1 108 ? 21.798 19.187 -11.923 1.00 41.53 108 SER A CA 1
ATOM 870 C C . SER A 1 108 ? 20.579 18.856 -12.786 1.00 41.53 108 SER A C 1
ATOM 872 O O . SER A 1 108 ? 20.629 19.044 -13.996 1.00 41.53 108 SER A O 1
ATOM 874 N N . LEU A 1 109 ? 19.462 18.411 -12.204 1.00 45.16 109 LEU A N 1
ATOM 875 C CA . LEU A 1 109 ? 18.248 18.081 -12.972 1.00 45.16 109 LEU A CA 1
ATOM 876 C C . LEU A 1 109 ? 17.316 19.280 -13.235 1.00 45.16 109 LEU A C 1
ATOM 878 O O . LEU A 1 109 ? 16.320 19.128 -13.934 1.00 45.16 109 LEU A O 1
ATOM 882 N N . LEU A 1 110 ? 17.655 20.480 -12.745 1.00 38.94 110 LEU A N 1
ATOM 883 C CA . LEU A 1 110 ? 16.904 21.721 -12.998 1.00 38.94 110 LEU A CA 1
ATOM 884 C C . LEU A 1 110 ? 17.578 22.634 -14.045 1.00 38.94 110 LEU A C 1
ATOM 886 O O . LEU A 1 110 ? 17.481 23.852 -13.956 1.00 38.94 110 LEU A O 1
ATOM 890 N N . VAL A 1 111 ? 18.295 22.069 -15.022 1.00 40.84 111 VAL A N 1
ATOM 891 C CA . VAL A 1 111 ? 18.782 22.802 -16.209 1.00 40.84 111 VAL A CA 1
ATOM 892 C C . VAL A 1 111 ? 18.687 21.900 -17.443 1.00 40.84 111 VAL A C 1
ATOM 894 O O . VAL A 1 111 ? 19.684 21.631 -18.097 1.00 40.84 111 VAL A O 1
ATOM 897 N N . MET A 1 112 ? 17.506 21.353 -17.742 1.00 37.03 112 MET A N 1
ATOM 898 C CA . MET A 1 112 ? 17.225 20.780 -19.070 1.00 37.03 112 MET A CA 1
ATOM 899 C C . MET A 1 112 ? 15.726 20.525 -19.283 1.00 37.03 112 MET A C 1
ATOM 901 O O . MET A 1 112 ? 15.284 19.403 -19.506 1.00 37.03 112 MET A O 1
ATOM 905 N N . LEU A 1 113 ? 14.929 21.588 -19.243 1.00 31.72 113 LEU A N 1
ATOM 906 C CA . LEU A 1 113 ? 13.711 21.653 -20.051 1.00 31.72 113 LEU A CA 1
ATOM 907 C C . LEU A 1 113 ? 13.772 22.960 -20.860 1.00 31.72 113 LEU A C 1
ATOM 909 O O . LEU A 1 113 ? 14.210 23.964 -20.292 1.00 31.72 113 LEU A O 1
ATOM 913 N N . PRO A 1 114 ? 13.455 22.926 -22.169 1.00 47.09 114 PRO A N 1
ATOM 914 C CA . PRO A 1 114 ? 13.461 24.108 -23.030 1.00 47.09 114 PRO A CA 1
ATOM 915 C C . PRO A 1 114 ? 12.420 25.15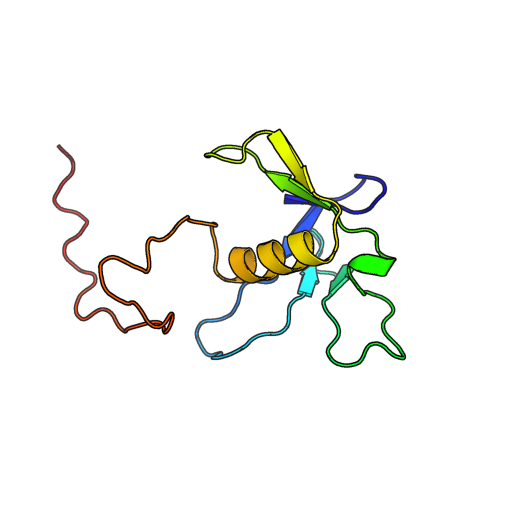0 -22.607 1.00 47.09 114 PRO A C 1
ATOM 917 O O . PRO A 1 114 ? 11.366 24.752 -22.057 1.00 47.09 114 PRO A O 1
#

InterPro domains:
  IPR000932 Photosystem antenna protein-like [PF00421] (10-102)
  IPR036001 Photosystem antenna protein-like superfamily [SSF161077] (13-101)

Mean predicted aligned error: 7.15 Å

Radius of gyration: 16.87 Å; Cα contacts (8 Å, |Δi|>4): 146; chains: 1; bounding box: 44×40×39 Å

Organism: Aegilops tauschii subsp. strangulata (NCBI:txid200361)